Protein AF-A0A1H4PZZ1-F1 (afdb_monomer)

pLDDT: mean 77.93, std 18.29, range [41.59, 95.06]

Organism: NCBI:txid99653

Mean predicted aligned error: 11.21 Å

Radius of gyration: 17.51 Å; Cα contacts (8 Å, |Δi|>4): 51; chains: 1; bounding box: 46×48×32 Å

Foldseek 3Di:
DDDDDDPPPDDDDPPPPPDVPPALCVCQVVCCVVQVDHLVVLLVVLVPDPDDDLVVQLVCCCVVRVDDSSNSNSSSVVSNVVVVVD

Solvent-accessible surface area (backbone atoms only — not comparable to full-atom values): 5477 Å² total; per-residue (Å²): 138,82,87,82,86,79,82,85,79,80,72,92,75,83,82,79,75,82,64,86,53,87,55,61,67,58,50,45,70,58,47,28,70,73,71,74,47,58,67,68,60,55,41,50,53,52,70,73,40,93,58,82,49,65,68,57,46,32,50,46,36,32,69,79,69,64,40,52,72,69,59,23,46,31,52,46,55,48,44,54,52,55,59,76,72,108

Sequence (86 aa):
MLVGQDVSAGSASVSRMAEPVKGPASYFPSIEKKYGRPISEWQTLIRSSELTKHMELVSWLKSEHGLGHGHANALVAHTLKEDAAG

Structure (mmCIF, N/CA/C/O backbone):
data_AF-A0A1H4PZZ1-F1
#
_entry.id   AF-A0A1H4PZZ1-F1
#
loop_
_atom_site.group_PDB
_atom_site.id
_atom_site.type_symbol
_atom_site.label_atom_id
_atom_site.label_alt_id
_atom_site.label_comp_id
_atom_site.label_asym_id
_atom_site.label_entity_id
_atom_site.label_seq_id
_atom_site.pdbx_PDB_ins_code
_atom_site.Cartn_x
_atom_site.Cartn_y
_atom_site.Cartn_z
_atom_site.occupancy
_atom_site.B_iso_or_equiv
_atom_site.auth_seq_id
_atom_site.auth_comp_id
_atom_site.auth_asym_id
_atom_site.auth_atom_id
_atom_site.pdbx_PDB_model_num
ATOM 1 N N . MET A 1 1 ? -34.962 -37.806 -20.481 1.00 51.25 1 MET A N 1
ATOM 2 C CA . MET A 1 1 ? -34.240 -37.316 -19.289 1.00 51.25 1 MET A CA 1
ATOM 3 C C . MET A 1 1 ? -32.779 -37.179 -19.699 1.00 51.25 1 MET A C 1
ATOM 5 O O . MET A 1 1 ? -32.049 -38.157 -19.660 1.00 51.25 1 MET A O 1
ATOM 9 N N . LEU A 1 2 ? -32.416 -36.038 -20.294 1.00 53.53 2 LEU A N 1
ATOM 10 C CA . LEU A 1 2 ? -31.074 -35.804 -20.836 1.00 53.53 2 LEU A CA 1
ATOM 11 C C . LEU A 1 2 ? -30.164 -35.256 -19.734 1.00 53.53 2 LEU A C 1
ATOM 13 O O . LEU A 1 2 ? -30.544 -34.341 -19.007 1.00 53.53 2 LEU A O 1
ATOM 17 N N . VAL A 1 3 ? -28.988 -35.866 -19.627 1.00 52.59 3 VAL A N 1
ATOM 18 C CA . VAL A 1 3 ? -27.868 -35.490 -18.764 1.00 52.59 3 VAL A CA 1
ATOM 19 C C . VAL A 1 3 ? -27.357 -34.104 -19.163 1.00 52.59 3 VAL A C 1
ATOM 21 O O . VAL A 1 3 ? -27.070 -33.873 -20.334 1.00 52.59 3 VAL A O 1
ATOM 24 N N . GLY A 1 4 ? -27.220 -33.207 -18.187 1.00 53.06 4 GLY A N 1
ATOM 25 C CA . GLY A 1 4 ? -26.565 -31.907 -18.331 1.00 53.06 4 GLY A CA 1
ATOM 26 C C . GLY A 1 4 ? -25.519 -31.738 -17.238 1.00 53.06 4 GLY A C 1
ATOM 27 O O . GLY A 1 4 ? -25.768 -31.099 -16.222 1.00 53.06 4 GLY A O 1
ATOM 28 N N . GLN A 1 5 ? -24.377 -32.389 -17.429 1.00 55.06 5 GLN A N 1
ATOM 29 C CA . GLN A 1 5 ? -23.146 -32.145 -16.695 1.00 55.06 5 GLN A CA 1
ATOM 30 C C . GLN A 1 5 ? -22.414 -31.017 -17.423 1.00 55.06 5 GLN A C 1
ATOM 32 O O . GLN A 1 5 ? -22.069 -31.193 -18.585 1.00 55.06 5 GLN A O 1
ATOM 37 N N . ASP A 1 6 ? -22.181 -29.888 -16.761 1.00 48.88 6 ASP A N 1
ATOM 38 C CA . ASP A 1 6 ? -21.018 -29.053 -17.066 1.00 48.88 6 ASP A CA 1
ATOM 39 C C . ASP A 1 6 ? -20.598 -28.282 -15.814 1.00 48.88 6 ASP A C 1
ATOM 41 O O . ASP A 1 6 ? -21.230 -27.326 -15.366 1.00 48.88 6 ASP A O 1
ATOM 45 N N . VAL A 1 7 ? -19.530 -28.785 -15.209 1.00 58.34 7 VAL A N 1
ATOM 46 C CA . VAL A 1 7 ? -18.729 -28.084 -14.218 1.00 58.34 7 VAL A CA 1
ATOM 47 C C . VAL A 1 7 ? -17.779 -27.182 -14.993 1.00 58.34 7 VAL A C 1
ATOM 49 O O . VAL A 1 7 ? -16.708 -27.614 -15.411 1.00 58.34 7 VAL A O 1
ATOM 52 N N . SER A 1 8 ? -18.157 -25.922 -15.197 1.00 49.03 8 SER A N 1
ATOM 53 C CA . SER A 1 8 ? -17.251 -24.951 -15.809 1.00 49.03 8 SER A CA 1
ATOM 54 C C . SER A 1 8 ? -16.209 -24.488 -14.783 1.00 49.03 8 SER A C 1
ATOM 56 O O . SER A 1 8 ? -16.329 -23.454 -14.128 1.00 49.03 8 SER A O 1
ATOM 58 N N . ALA A 1 9 ? -15.180 -25.316 -14.612 1.00 53.28 9 ALA A N 1
ATOM 59 C CA . ALA A 1 9 ? -13.883 -24.916 -14.092 1.00 53.28 9 ALA A CA 1
ATOM 60 C C . ALA A 1 9 ? -13.101 -24.246 -15.235 1.00 53.28 9 ALA A C 1
ATOM 62 O O . ALA A 1 9 ? -12.442 -24.904 -16.038 1.00 53.28 9 ALA A O 1
ATOM 63 N N . GLY A 1 10 ? -13.199 -22.920 -15.321 1.00 45.22 10 GLY A N 1
ATOM 64 C CA . GLY A 1 10 ? -12.512 -22.093 -16.311 1.00 45.22 10 GLY A CA 1
ATOM 65 C C . GLY A 1 10 ? -11.161 -21.582 -15.815 1.00 45.22 10 GLY A C 1
ATOM 66 O O . GLY A 1 10 ? -11.053 -20.447 -15.375 1.00 45.22 10 GLY A O 1
ATOM 67 N N . SER A 1 11 ? -10.153 -22.448 -15.899 1.00 47.44 11 SER A N 1
ATOM 68 C CA . SER A 1 11 ? -8.759 -22.153 -16.257 1.00 47.44 11 SER A CA 1
ATOM 69 C C . SER A 1 11 ? -8.084 -20.895 -15.678 1.00 47.44 11 SER A C 1
ATOM 71 O O . SER A 1 11 ? -8.126 -19.802 -16.241 1.00 47.44 11 SER A O 1
ATOM 73 N N . ALA A 1 12 ? -7.267 -21.116 -14.646 1.00 53.12 12 ALA A N 1
ATOM 74 C CA . ALA A 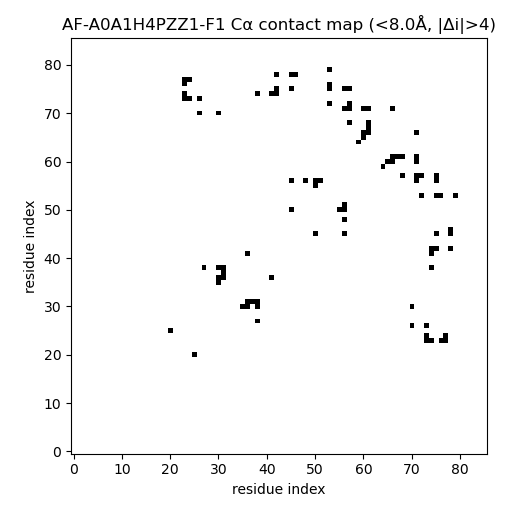1 12 ? -6.084 -20.303 -14.414 1.00 53.12 12 ALA A CA 1
ATOM 75 C C . ALA A 1 12 ? -5.158 -20.373 -15.642 1.00 53.12 12 ALA A C 1
ATOM 77 O O . ALA A 1 12 ? -4.725 -21.450 -16.044 1.00 53.12 12 ALA A O 1
ATOM 78 N N . SER A 1 13 ? -4.820 -19.220 -16.207 1.00 45.75 13 SER A N 1
ATOM 79 C CA . SER A 1 13 ? -3.523 -19.001 -16.844 1.00 45.75 13 SER A CA 1
ATOM 80 C C . SER A 1 13 ? -3.235 -17.507 -16.812 1.00 45.75 13 SER A C 1
ATOM 82 O O . SER A 1 13 ? -3.509 -16.774 -17.759 1.00 45.75 13 SER A O 1
ATOM 84 N N . VAL A 1 14 ? -2.727 -17.029 -15.671 1.00 49.31 14 VAL A N 1
ATOM 85 C CA . VAL A 1 14 ? -2.037 -15.740 -15.661 1.00 49.31 14 VAL A CA 1
ATOM 86 C C . VAL A 1 14 ? -0.632 -16.017 -16.187 1.00 49.31 14 VAL A C 1
ATOM 88 O O . VAL A 1 14 ? 0.223 -16.586 -15.506 1.00 49.31 14 VAL A O 1
ATOM 91 N N . SER A 1 15 ? -0.417 -15.675 -17.452 1.00 41.66 15 SER A N 1
ATOM 92 C CA . SER A 1 15 ? 0.905 -15.636 -18.061 1.00 41.66 15 SER A CA 1
ATOM 93 C C . SER A 1 15 ? 1.751 -14.600 -17.319 1.00 41.66 15 SER A C 1
ATOM 95 O O . SER A 1 15 ? 1.750 -13.425 -17.673 1.00 41.66 15 SER A O 1
ATOM 97 N N . ARG A 1 16 ? 2.481 -15.008 -16.272 1.00 52.19 16 ARG A N 1
ATOM 98 C CA . ARG A 1 16 ? 3.553 -14.182 -15.695 1.00 52.19 16 ARG A CA 1
ATOM 99 C C . ARG A 1 16 ? 4.749 -14.212 -16.641 1.00 52.19 16 ARG A C 1
ATOM 101 O O . ARG A 1 16 ? 5.728 -14.911 -16.392 1.00 52.19 16 ARG A O 1
ATOM 108 N N . MET A 1 17 ? 4.682 -13.444 -17.724 1.00 42.69 17 MET A N 1
ATOM 109 C CA . MET A 1 17 ? 5.910 -12.948 -18.332 1.00 42.69 17 MET A CA 1
ATOM 110 C C . MET A 1 17 ? 6.464 -11.901 -17.367 1.00 42.69 17 MET A C 1
ATOM 112 O O . MET A 1 17 ? 5.901 -10.823 -17.214 1.00 42.69 17 MET A O 1
ATOM 116 N N . ALA A 1 18 ? 7.514 -12.263 -16.630 1.00 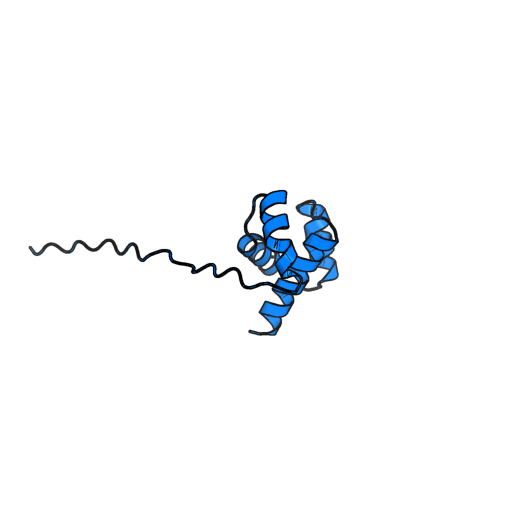48.09 18 ALA A N 1
ATOM 117 C CA . ALA A 1 18 ? 8.261 -11.331 -15.801 1.00 48.09 18 ALA A CA 1
ATOM 118 C C . ALA A 1 18 ? 9.043 -10.390 -16.726 1.00 48.09 18 ALA A C 1
ATOM 120 O O . ALA A 1 18 ? 10.215 -10.612 -17.028 1.00 48.09 18 ALA A O 1
ATOM 121 N N . GLU A 1 19 ? 8.360 -9.365 -17.225 1.00 45.59 19 GLU A N 1
ATOM 122 C CA . GLU A 1 19 ? 8.995 -8.226 -17.870 1.00 45.59 19 GLU A CA 1
ATOM 123 C C . GLU A 1 19 ? 9.999 -7.608 -16.881 1.00 45.59 19 GLU A C 1
ATOM 125 O O . GLU A 1 19 ? 9.751 -7.616 -15.668 1.00 45.59 19 GLU A O 1
ATOM 130 N N . PRO A 1 20 ? 11.147 -7.080 -17.341 1.00 41.59 20 PRO A N 1
ATOM 131 C CA . PRO A 1 20 ? 12.090 -6.402 -16.466 1.00 41.59 20 PRO A CA 1
ATOM 132 C C . PRO A 1 20 ? 11.441 -5.107 -15.967 1.00 41.59 20 PRO A C 1
ATOM 134 O O . PRO A 1 20 ? 11.587 -4.045 -16.572 1.00 41.59 20 PRO A O 1
ATOM 137 N N . VAL A 1 21 ? 10.694 -5.201 -14.867 1.00 48.22 21 VAL A N 1
ATOM 138 C CA . VAL A 1 21 ? 9.970 -4.095 -14.240 1.00 48.22 21 VAL A CA 1
ATOM 139 C C . VAL A 1 21 ? 10.958 -3.089 -13.658 1.00 48.22 21 VAL A C 1
ATOM 141 O O . VAL A 1 21 ? 11.222 -3.057 -12.460 1.00 48.22 21 VAL A O 1
ATOM 144 N N . LYS A 1 22 ? 11.527 -2.232 -14.507 1.00 50.91 22 LYS A N 1
ATOM 145 C CA . LYS A 1 22 ? 12.261 -1.043 -14.069 1.00 50.91 22 LYS A CA 1
ATOM 146 C C . LYS A 1 22 ? 11.252 -0.070 -13.454 1.00 50.91 22 LYS A C 1
ATOM 148 O O . LYS A 1 22 ? 10.548 0.638 -14.164 1.00 50.91 22 LYS A O 1
ATOM 153 N N . GLY A 1 23 ? 11.151 -0.077 -12.126 1.00 62.31 23 GLY A N 1
ATOM 154 C CA . GLY A 1 23 ? 10.214 0.753 -11.368 1.00 62.31 23 GLY A CA 1
ATOM 155 C C . GLY A 1 23 ? 9.909 0.183 -9.978 1.00 62.31 23 GLY A C 1
ATOM 156 O O . GLY A 1 23 ? 10.470 -0.848 -9.609 1.00 62.31 23 GLY A O 1
ATOM 157 N N . PRO A 1 24 ? 9.008 0.807 -9.195 1.00 62.19 24 PRO A N 1
ATOM 158 C CA . PRO A 1 24 ? 8.639 0.345 -7.850 1.00 62.19 24 PRO A CA 1
ATOM 159 C C . PRO A 1 24 ? 8.123 -1.107 -7.811 1.00 62.19 24 PRO A C 1
ATOM 161 O O . PRO A 1 24 ? 8.254 -1.772 -6.786 1.00 62.19 24 PRO A O 1
ATOM 164 N N . ALA A 1 25 ? 7.635 -1.635 -8.938 1.00 67.69 25 ALA A N 1
ATOM 165 C CA . ALA A 1 25 ? 7.262 -3.040 -9.091 1.00 67.69 25 ALA A CA 1
ATOM 166 C C . ALA A 1 25 ? 8.447 -4.026 -8.969 1.00 67.69 25 ALA A C 1
ATOM 168 O O . ALA A 1 25 ? 8.231 -5.194 -8.664 1.00 67.69 25 ALA A O 1
ATOM 169 N N . SER A 1 26 ? 9.706 -3.583 -9.094 1.00 75.12 26 SER A N 1
ATOM 170 C CA . SER A 1 26 ? 10.880 -4.421 -8.779 1.00 75.12 26 SER A CA 1
ATOM 171 C C . SER A 1 26 ? 10.915 -4.880 -7.316 1.00 75.12 26 SER A C 1
ATOM 173 O O . SER A 1 26 ? 11.515 -5.907 -7.005 1.00 75.12 26 SER A O 1
ATOM 175 N N . TYR A 1 27 ? 10.270 -4.149 -6.399 1.00 77.69 27 TYR A N 1
ATOM 176 C CA . TYR A 1 27 ? 10.233 -4.525 -4.983 1.00 77.69 27 TYR A CA 1
ATOM 177 C C . TYR A 1 27 ? 9.194 -5.608 -4.678 1.00 77.69 27 TYR A C 1
ATOM 179 O O . TYR A 1 27 ? 9.263 -6.237 -3.625 1.00 77.69 27 TYR A O 1
ATOM 187 N N . PHE A 1 28 ? 8.258 -5.863 -5.589 1.00 85.81 28 PHE A N 1
ATOM 188 C CA . PHE A 1 28 ? 7.131 -6.768 -5.386 1.00 85.81 28 PHE A CA 1
ATOM 189 C C . PHE A 1 28 ? 7.519 -8.204 -5.022 1.00 85.81 28 PHE A C 1
ATOM 191 O O . PHE A 1 28 ? 7.093 -8.649 -3.956 1.00 85.81 28 PHE A O 1
ATOM 198 N N . PRO A 1 29 ? 8.393 -8.901 -5.773 1.00 87.25 29 PRO A N 1
ATOM 199 C CA . PRO A 1 29 ? 8.799 -10.256 -5.397 1.00 87.25 29 PRO A CA 1
ATOM 200 C C . PRO A 1 29 ? 9.448 -10.314 -4.004 1.00 87.25 29 PRO A C 1
ATOM 202 O O . PRO A 1 29 ? 9.263 -11.278 -3.261 1.00 87.25 29 PRO A O 1
ATOM 205 N N . SER A 1 30 ? 10.173 -9.263 -3.607 1.00 86.38 30 SER A N 1
ATOM 206 C CA . SER A 1 30 ? 10.768 -9.161 -2.270 1.00 86.38 30 SER A CA 1
ATOM 207 C C . SER A 1 30 ? 9.722 -8.916 -1.182 1.00 86.38 30 SER A C 1
ATOM 209 O O . SER A 1 30 ? 9.837 -9.486 -0.100 1.00 86.38 30 SER A O 1
ATOM 211 N N . ILE A 1 31 ? 8.694 -8.108 -1.454 1.00 88.62 31 ILE A N 1
ATOM 212 C CA . ILE A 1 31 ? 7.573 -7.851 -0.538 1.00 88.62 31 ILE A CA 1
ATOM 213 C C . ILE A 1 31 ? 6.764 -9.135 -0.329 1.00 88.62 31 ILE A C 1
ATOM 215 O O . ILE A 1 31 ? 6.537 -9.525 0.814 1.00 88.62 31 ILE A O 1
ATOM 219 N N . GLU A 1 32 ? 6.408 -9.847 -1.399 1.00 90.81 32 GLU A N 1
ATOM 220 C CA . GLU A 1 32 ? 5.686 -11.123 -1.304 1.00 90.81 32 GLU A CA 1
ATOM 221 C C . GLU A 1 32 ? 6.481 -12.147 -0.486 1.00 90.81 32 GLU A C 1
ATOM 223 O O . GLU A 1 32 ? 5.941 -12.783 0.417 1.00 90.81 32 GLU A O 1
ATOM 228 N N . LYS A 1 33 ? 7.795 -12.243 -0.724 1.00 89.06 33 LYS A N 1
ATOM 229 C CA . LYS A 1 33 ? 8.684 -13.133 0.034 1.00 89.06 33 LYS A CA 1
ATOM 230 C C . LYS 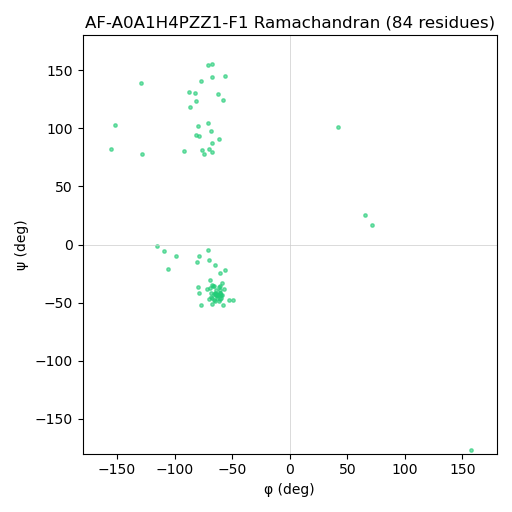A 1 33 ? 8.838 -12.725 1.504 1.00 89.06 33 LYS A C 1
ATOM 232 O O . LYS A 1 33 ? 8.994 -13.589 2.361 1.00 89.06 33 LYS A O 1
ATOM 237 N N . LYS A 1 34 ? 8.841 -11.422 1.803 1.00 89.50 34 LYS A N 1
ATOM 238 C CA . LYS A 1 34 ? 9.055 -10.871 3.153 1.00 89.50 34 LYS A CA 1
ATOM 239 C C . LYS A 1 34 ? 7.799 -10.958 4.020 1.00 89.50 34 LYS A C 1
ATOM 241 O O . LYS A 1 34 ? 7.917 -11.268 5.200 1.00 89.50 34 LYS A O 1
ATOM 246 N N . TYR A 1 35 ? 6.634 -10.660 3.448 1.00 89.69 35 TYR A N 1
ATOM 247 C CA . TYR A 1 35 ? 5.370 -10.536 4.181 1.00 89.69 35 TYR A CA 1
ATOM 248 C C . TYR A 1 35 ? 4.381 -11.678 3.900 1.00 89.69 35 TYR A C 1
ATOM 250 O O . TYR A 1 35 ? 3.331 -11.740 4.534 1.00 89.69 35 TYR A O 1
ATOM 258 N N . GLY A 1 36 ? 4.696 -12.583 2.968 1.00 89.69 36 GLY A N 1
ATOM 259 C CA . GLY A 1 36 ? 3.925 -13.803 2.709 1.00 89.69 36 GLY A CA 1
ATOM 260 C C . GLY A 1 36 ? 2.566 -13.575 2.046 1.00 89.69 36 GLY A C 1
ATOM 261 O O . GLY A 1 36 ? 1.715 -14.458 2.093 1.00 89.69 36 GLY A O 1
ATOM 262 N N . ARG A 1 37 ? 2.335 -12.396 1.460 1.00 89.25 37 ARG A N 1
ATOM 263 C CA . ARG A 1 37 ? 1.065 -12.017 0.823 1.00 89.25 37 ARG A CA 1
ATOM 264 C C . ARG A 1 37 ? 1.316 -11.474 -0.581 1.00 89.25 37 ARG A C 1
ATOM 266 O O . ARG A 1 37 ? 2.269 -10.703 -0.736 1.00 89.25 37 ARG A O 1
ATOM 273 N N . PRO A 1 38 ? 0.482 -11.834 -1.572 1.00 91.00 38 PRO A N 1
ATOM 274 C CA . PRO A 1 38 ? 0.640 -11.354 -2.936 1.00 91.00 38 PRO A CA 1
ATOM 275 C C . PRO A 1 38 ? 0.359 -9.852 -3.039 1.00 91.00 38 PRO A C 1
ATOM 277 O O . PRO A 1 38 ? -0.393 -9.290 -2.245 1.00 91.00 38 PRO A O 1
ATOM 280 N N . ILE A 1 39 ? 0.926 -9.187 -4.047 1.00 89.44 39 ILE A N 1
ATOM 281 C CA . ILE A 1 39 ? 0.756 -7.731 -4.222 1.00 89.44 39 ILE A CA 1
ATOM 282 C C . ILE A 1 39 ? -0.698 -7.330 -4.438 1.00 89.44 39 ILE A C 1
ATOM 284 O O . ILE A 1 39 ? -1.120 -6.314 -3.898 1.00 89.44 39 ILE A O 1
ATOM 288 N N . SER A 1 40 ? -1.477 -8.139 -5.159 1.00 89.81 40 SER A N 1
ATOM 289 C CA . SER A 1 40 ? -2.902 -7.864 -5.368 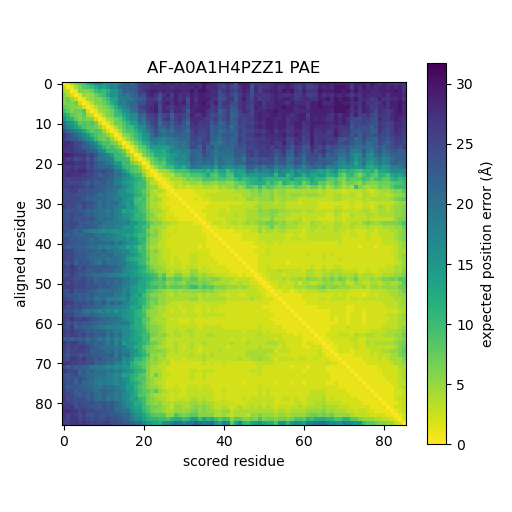1.00 89.81 40 SER A CA 1
ATOM 290 C C . SER A 1 40 ? -3.660 -7.726 -4.045 1.00 89.81 40 SER A C 1
ATOM 292 O O . SER A 1 40 ? -4.496 -6.842 -3.927 1.00 89.81 40 SER A O 1
ATOM 294 N N . GLU A 1 41 ? -3.334 -8.542 -3.037 1.00 92.88 41 GLU A N 1
ATOM 295 C CA . GLU A 1 41 ? -3.954 -8.445 -1.708 1.00 92.88 41 GLU A CA 1
ATOM 296 C C . GLU A 1 41 ? -3.597 -7.120 -1.030 1.00 92.88 41 GLU A C 1
ATOM 298 O O . GLU A 1 41 ? -4.460 -6.462 -0.458 1.00 92.88 41 GLU A O 1
ATOM 303 N N . TRP A 1 42 ? -2.341 -6.678 -1.142 1.00 92.94 42 TRP A N 1
ATOM 304 C CA . TRP A 1 42 ? -1.919 -5.376 -0.623 1.00 92.94 42 TRP A CA 1
ATOM 305 C C . TRP A 1 42 ? -2.629 -4.213 -1.310 1.00 92.94 42 TRP A C 1
ATOM 307 O O . TRP A 1 42 ? -3.059 -3.281 -0.637 1.00 92.94 42 TRP A O 1
ATOM 317 N N . GLN A 1 43 ? -2.775 -4.265 -2.633 1.00 91.12 43 GLN A N 1
ATOM 318 C CA . GLN A 1 43 ? -3.512 -3.241 -3.368 1.00 91.12 43 GLN A CA 1
ATOM 319 C C . GLN A 1 43 ? -4.989 -3.218 -2.961 1.00 91.12 43 GLN A C 1
ATOM 321 O O . GLN A 1 43 ? -5.539 -2.145 -2.740 1.00 91.12 43 GLN A O 1
ATOM 326 N N . THR A 1 44 ? -5.627 -4.384 -2.816 1.00 91.06 44 THR A N 1
ATOM 327 C CA . THR A 1 44 ? -7.013 -4.486 -2.335 1.00 91.06 44 THR A CA 1
ATOM 328 C C . THR A 1 44 ? -7.154 -3.917 -0.928 1.00 91.06 44 THR A C 1
ATOM 330 O O . THR A 1 44 ? -8.091 -3.170 -0.678 1.00 91.06 44 THR A O 1
ATOM 333 N N . LEU A 1 45 ? -6.210 -4.192 -0.023 1.00 91.94 45 LEU A N 1
ATOM 334 C CA . LEU A 1 45 ? -6.187 -3.609 1.322 1.00 91.94 45 LEU A CA 1
ATOM 335 C C . LEU A 1 45 ? -6.083 -2.080 1.286 1.00 91.94 45 LEU A C 1
ATOM 337 O O . LEU A 1 45 ? -6.802 -1.399 2.010 1.00 91.94 45 LEU A O 1
ATOM 341 N N . ILE A 1 46 ? -5.220 -1.545 0.421 1.00 91.50 46 ILE A N 1
ATOM 342 C CA . ILE A 1 46 ? -5.062 -0.101 0.218 1.00 91.50 46 ILE A CA 1
ATOM 343 C C . ILE A 1 46 ? -6.355 0.515 -0.333 1.00 91.50 46 ILE A C 1
ATOM 345 O O . ILE A 1 46 ? -6.803 1.525 0.192 1.00 91.50 46 ILE A O 1
ATOM 349 N N . ARG A 1 47 ? -6.982 -0.106 -1.341 1.00 89.69 47 ARG A N 1
ATOM 350 C CA . ARG A 1 47 ? -8.253 0.355 -1.937 1.00 89.69 47 ARG A CA 1
ATOM 351 C C . ARG A 1 47 ? -9.449 0.205 -0.996 1.00 89.69 47 ARG A C 1
ATOM 353 O O . ARG A 1 47 ? -10.395 0.974 -1.078 1.00 89.69 47 ARG A O 1
ATOM 360 N N . SER A 1 48 ? -9.415 -0.793 -0.118 1.00 89.50 48 SER A N 1
ATOM 361 C CA . SER A 1 48 ? -10.428 -1.004 0.918 1.00 89.50 48 SER A CA 1
ATOM 362 C C . SER A 1 48 ? -10.236 -0.073 2.115 1.00 89.50 48 SER A C 1
ATOM 364 O O . SER A 1 48 ? -11.095 -0.042 2.996 1.00 89.50 48 SER A O 1
ATOM 366 N N . SER A 1 49 ? -9.114 0.646 2.183 1.00 87.69 49 SER A N 1
ATOM 367 C CA . SER A 1 49 ? -8.883 1.658 3.201 1.00 87.69 49 SER A CA 1
ATOM 368 C C . SER A 1 49 ? -9.666 2.923 2.858 1.00 87.69 49 SER A C 1
ATOM 370 O O . SER A 1 49 ? -9.695 3.356 1.711 1.00 87.69 49 SER A O 1
ATOM 372 N N . GLU A 1 50 ? -10.238 3.575 3.868 1.00 86.81 50 GLU A N 1
ATOM 373 C CA . GLU A 1 50 ? -10.859 4.900 3.715 1.00 86.81 50 GLU A CA 1
ATOM 374 C C . GLU A 1 50 ? -9.812 6.013 3.487 1.00 86.81 50 GLU A C 1
ATOM 376 O O . GLU A 1 50 ? -10.145 7.179 3.263 1.00 86.81 50 GLU A O 1
ATOM 381 N N . LEU A 1 51 ? -8.523 5.665 3.560 1.00 89.06 51 LEU A N 1
ATOM 382 C CA . LEU A 1 51 ? -7.403 6.576 3.386 1.00 89.06 51 LEU A CA 1
ATOM 383 C C . LEU A 1 51 ? -7.115 6.814 1.901 1.00 89.06 51 LEU A C 1
ATOM 385 O O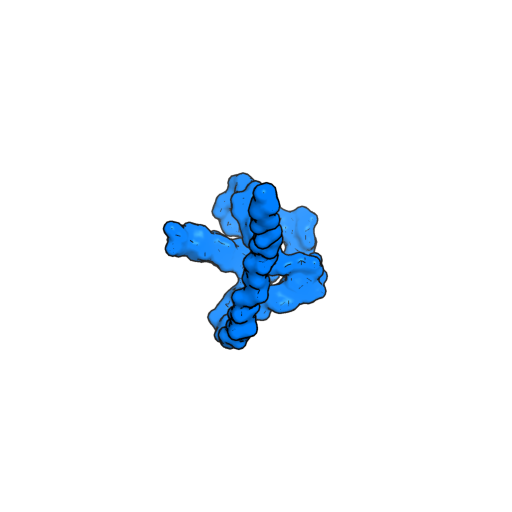 . LEU A 1 51 ? -6.784 5.898 1.157 1.00 89.06 51 LEU A O 1
ATOM 389 N N . THR A 1 52 ? -7.133 8.079 1.492 1.00 82.25 52 THR A N 1
ATOM 390 C CA . THR A 1 52 ? -6.844 8.489 0.105 1.00 82.25 52 THR A CA 1
ATOM 391 C C . THR A 1 52 ? -5.470 9.130 -0.053 1.00 82.25 52 THR A C 1
ATOM 393 O O . THR A 1 52 ? -4.909 9.177 -1.149 1.00 82.25 52 THR A O 1
ATOM 396 N N . LYS A 1 53 ? -4.883 9.634 1.040 1.00 89.56 53 LYS A N 1
ATOM 397 C CA . LYS A 1 53 ? -3.576 10.288 0.983 1.00 89.56 53 LYS A CA 1
ATOM 398 C C . LYS A 1 53 ? -2.461 9.256 0.997 1.00 89.56 53 LYS A C 1
ATOM 400 O O . LYS A 1 53 ? -2.358 8.439 1.912 1.00 89.56 53 LYS A O 1
ATOM 405 N N . HIS A 1 54 ? -1.535 9.405 0.053 1.00 90.81 54 HIS A N 1
ATOM 406 C CA . HIS A 1 54 ? -0.342 8.565 -0.064 1.00 90.81 54 HIS A CA 1
ATOM 407 C C . HIS A 1 54 ? 0.419 8.416 1.264 1.00 90.81 54 HIS A C 1
ATOM 409 O O . HIS A 1 54 ? 0.740 7.310 1.686 1.00 90.81 54 HIS A O 1
ATOM 415 N N . MET A 1 55 ? 0.672 9.526 1.963 1.00 92.38 55 MET A N 1
ATOM 416 C CA . MET A 1 55 ? 1.389 9.514 3.246 1.00 92.38 55 MET A CA 1
ATOM 417 C C . MET A 1 55 ? 0.618 8.799 4.366 1.00 92.38 55 MET A C 1
ATOM 419 O O . MET A 1 55 ? 1.238 8.119 5.184 1.00 92.38 55 MET A O 1
ATOM 423 N N . GLU A 1 56 ? -0.713 8.918 4.397 1.00 94.06 56 GLU A N 1
ATOM 424 C CA . GLU A 1 56 ? -1.551 8.247 5.399 1.00 94.06 56 GLU A CA 1
ATOM 425 C C . GLU A 1 56 ? -1.542 6.735 5.174 1.00 94.06 56 GLU A C 1
ATOM 427 O O . GLU A 1 56 ? -1.271 5.981 6.106 1.00 94.06 56 GLU A O 1
ATOM 432 N N . LEU A 1 57 ? -1.699 6.298 3.922 1.00 93.75 57 LEU A N 1
ATOM 433 C CA . LEU A 1 57 ? -1.600 4.891 3.531 1.00 93.75 57 LEU A CA 1
ATOM 434 C C . LEU A 1 57 ? -0.225 4.291 3.848 1.00 93.75 57 LEU A C 1
ATOM 436 O O . LEU A 1 57 ? -0.132 3.188 4.384 1.00 93.75 57 LEU A O 1
ATOM 440 N N . VAL A 1 58 ? 0.862 5.023 3.574 1.00 93.69 58 VAL A N 1
ATOM 441 C CA . VAL A 1 58 ? 2.220 4.576 3.923 1.00 93.69 58 VAL A CA 1
ATOM 442 C C . VAL A 1 58 ? 2.370 4.419 5.436 1.00 93.69 58 VAL A C 1
ATOM 444 O O . VAL A 1 58 ? 2.948 3.434 5.893 1.00 93.69 58 VAL A O 1
ATOM 447 N N . SER A 1 59 ? 1.860 5.368 6.226 1.00 95.06 59 SER A N 1
ATOM 448 C CA . SER A 1 59 ? 1.907 5.283 7.688 1.00 95.06 59 SER A CA 1
ATOM 449 C C . SER A 1 59 ? 1.071 4.118 8.221 1.00 95.06 59 SER A C 1
ATOM 451 O O . SER A 1 59 ? 1.541 3.376 9.080 1.00 95.06 59 SER A O 1
ATOM 453 N N . TRP A 1 60 ? -0.121 3.911 7.665 1.00 95.06 60 TRP A N 1
ATOM 454 C CA . TRP A 1 60 ? -1.015 2.810 8.006 1.00 95.06 60 TRP A CA 1
ATOM 455 C C . TRP A 1 60 ? -0.377 1.445 7.723 1.00 95.06 60 TRP A C 1
ATOM 457 O O . TRP A 1 60 ? -0.291 0.619 8.624 1.00 95.06 60 TRP A O 1
ATOM 467 N N . LEU A 1 61 ? 0.208 1.237 6.537 1.00 94.12 61 LEU A N 1
ATOM 468 C CA . LEU A 1 61 ? 0.929 -0.002 6.208 1.00 94.12 61 LEU A CA 1
ATOM 469 C C . LEU A 1 61 ? 2.123 -0.259 7.138 1.00 94.12 61 LEU A C 1
ATOM 471 O O . LEU A 1 61 ? 2.431 -1.404 7.474 1.00 94.12 61 LEU A O 1
ATOM 475 N N . LYS A 1 62 ? 2.819 0.800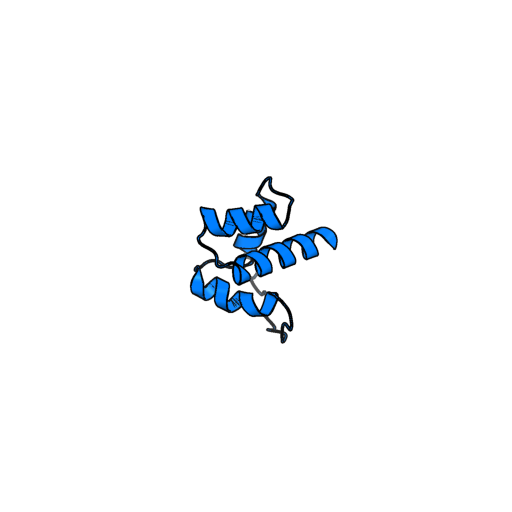 7.558 1.00 94.25 62 LYS A N 1
ATOM 476 C CA . LYS A 1 62 ? 3.914 0.684 8.529 1.00 94.25 62 LYS A CA 1
ATOM 477 C C . LYS A 1 62 ? 3.401 0.299 9.917 1.00 94.25 62 LYS A C 1
ATOM 479 O O . LYS A 1 62 ? 4.041 -0.514 10.573 1.00 94.25 62 LYS A O 1
ATOM 484 N N . SER A 1 63 ? 2.290 0.890 10.356 1.00 93.62 63 SER A N 1
ATOM 485 C CA . SER A 1 63 ? 1.729 0.696 11.697 1.00 93.62 63 SER A CA 1
ATOM 486 C C . SER A 1 63 ? 1.004 -0.643 11.835 1.00 93.62 63 SER A C 1
ATOM 488 O O . SER A 1 63 ? 1.334 -1.421 12.723 1.00 93.62 63 SER A O 1
ATOM 490 N N . GLU A 1 64 ? 0.076 -0.944 10.927 1.00 92.69 64 GLU A N 1
ATOM 491 C CA . GLU A 1 64 ? -0.779 -2.136 11.007 1.00 92.69 64 GLU A CA 1
ATOM 492 C C . GLU A 1 64 ? -0.073 -3.404 10.535 1.00 92.69 64 GLU A C 1
ATOM 494 O O . GLU A 1 64 ? -0.274 -4.489 11.074 1.00 92.69 64 GLU A O 1
ATOM 499 N N . HIS A 1 65 ? 0.765 -3.281 9.506 1.00 90.75 65 HIS A N 1
ATOM 500 C CA . HIS A 1 65 ? 1.355 -4.434 8.828 1.00 90.75 65 HIS A CA 1
ATOM 501 C C . HIS A 1 65 ? 2.879 -4.518 8.980 1.00 90.75 65 HIS A C 1
ATOM 503 O O . HIS A 1 65 ? 3.498 -5.458 8.475 1.00 90.75 65 HIS A O 1
ATOM 509 N N . GLY A 1 66 ? 3.508 -3.556 9.664 1.00 91.62 66 GLY A N 1
ATOM 510 C CA . GLY A 1 66 ? 4.954 -3.556 9.891 1.00 91.62 66 GLY A CA 1
ATOM 511 C C . GLY A 1 66 ? 5.774 -3.401 8.607 1.00 91.62 66 GLY A C 1
ATOM 512 O O . GLY A 1 66 ? 6.912 -3.880 8.530 1.00 91.62 66 GLY A O 1
ATOM 513 N N . LEU A 1 67 ? 5.213 -2.784 7.559 1.00 91.81 67 LEU A N 1
ATOM 514 C CA . LEU A 1 67 ? 5.954 -2.587 6.317 1.00 91.81 67 LEU A CA 1
ATOM 515 C C . LEU A 1 67 ? 7.111 -1.600 6.509 1.00 91.81 67 LEU A C 1
ATOM 517 O O . LEU A 1 67 ? 7.006 -0.604 7.219 1.00 91.81 67 LEU A O 1
ATOM 521 N N . GLY A 1 68 ? 8.230 -1.849 5.825 1.00 91.75 68 GLY A N 1
ATOM 522 C CA . GLY A 1 68 ? 9.321 -0.878 5.737 1.00 91.75 68 GLY A CA 1
ATOM 523 C C . GLY A 1 68 ? 8.932 0.313 4.856 1.00 91.75 68 GLY A C 1
ATOM 524 O O . GLY A 1 68 ? 8.121 0.166 3.943 1.00 91.75 68 GLY A O 1
ATOM 525 N N . HIS A 1 69 ? 9.548 1.482 5.076 1.00 90.75 69 HIS A N 1
ATOM 526 C CA . HIS A 1 69 ? 9.213 2.718 4.349 1.00 90.75 69 HIS A CA 1
ATOM 527 C C . HIS A 1 69 ? 9.247 2.541 2.820 1.00 90.75 69 HIS A C 1
ATOM 529 O O . HIS A 1 69 ? 8.296 2.910 2.138 1.00 90.75 69 HIS A O 1
ATOM 535 N N . GLY A 1 70 ? 10.308 1.929 2.280 1.00 90.00 70 GLY A N 1
ATOM 536 C CA . GLY A 1 70 ? 10.434 1.695 0.836 1.00 90.00 70 GLY A CA 1
ATOM 537 C C . GLY A 1 70 ? 9.367 0.748 0.275 1.00 90.00 70 GLY A C 1
ATOM 538 O O . GLY A 1 70 ? 8.830 1.004 -0.799 1.00 90.00 70 GLY A O 1
ATOM 539 N N . HIS A 1 71 ? 9.009 -0.303 1.021 1.00 91.88 71 HIS A N 1
ATOM 540 C CA . HIS A 1 71 ? 7.984 -1.269 0.614 1.00 91.88 71 HIS A CA 1
ATOM 541 C C . HIS A 1 71 ? 6.582 -0.656 0.634 1.00 91.88 71 HIS A C 1
ATOM 543 O O . HIS A 1 71 ? 5.843 -0.787 -0.338 1.00 91.88 71 HIS A O 1
ATOM 549 N N . ALA A 1 72 ? 6.243 0.056 1.712 1.00 93.19 72 ALA A N 1
ATOM 550 C CA . ALA A 1 72 ? 4.972 0.759 1.829 1.00 93.19 72 ALA A CA 1
ATOM 551 C C . ALA A 1 72 ? 4.832 1.819 0.727 1.00 93.19 72 ALA A C 1
ATOM 553 O O . ALA A 1 72 ? 3.824 1.854 0.029 1.00 93.19 72 ALA A O 1
ATOM 554 N N . ASN A 1 73 ? 5.872 2.628 0.499 1.00 92.25 73 ASN A N 1
ATOM 555 C CA . ASN A 1 73 ? 5.858 3.643 -0.551 1.00 92.25 73 ASN A CA 1
ATOM 556 C C . ASN A 1 73 ? 5.659 3.037 -1.949 1.00 92.25 73 ASN A C 1
ATOM 558 O O . ASN A 1 73 ? 4.886 3.577 -2.735 1.00 92.25 73 ASN A O 1
ATOM 562 N N . ALA A 1 74 ? 6.323 1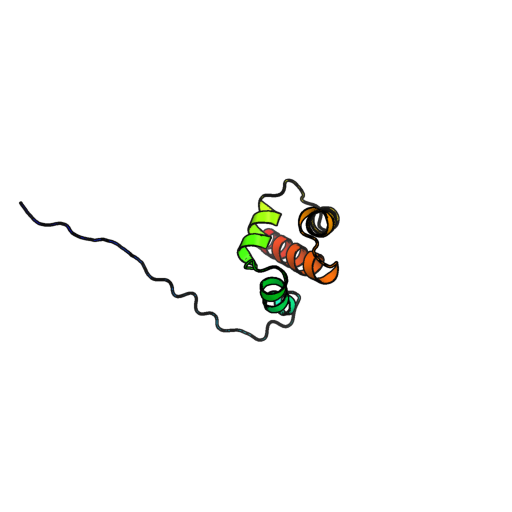.916 -2.252 1.00 91.44 74 ALA A N 1
ATOM 563 C CA . ALA A 1 74 ? 6.188 1.240 -3.541 1.00 91.44 74 ALA A CA 1
ATOM 564 C C . ALA A 1 74 ? 4.760 0.726 -3.789 1.00 91.44 74 ALA A C 1
ATOM 566 O O . ALA A 1 74 ? 4.232 0.923 -4.882 1.00 91.44 74 ALA A O 1
ATOM 567 N N . LEU A 1 75 ? 4.131 0.110 -2.782 1.00 90.75 75 LEU A N 1
ATOM 568 C CA . LEU A 1 75 ? 2.759 -0.398 -2.883 1.00 90.75 75 LEU A CA 1
ATOM 569 C C . LEU A 1 75 ? 1.745 0.727 -3.083 1.00 90.75 75 LEU A C 1
ATOM 571 O O . LEU A 1 75 ? 0.922 0.657 -3.993 1.00 90.75 75 LEU A O 1
ATOM 575 N N . VAL A 1 76 ? 1.827 1.776 -2.264 1.00 92.44 76 VAL A N 1
ATOM 576 C CA . VAL A 1 76 ? 0.879 2.894 -2.324 1.00 92.44 76 VAL A CA 1
ATOM 577 C C . VAL A 1 76 ? 1.045 3.675 -3.625 1.00 92.44 76 VAL A C 1
ATOM 579 O O . VAL A 1 76 ? 0.058 3.911 -4.314 1.00 92.44 76 VAL A O 1
ATOM 582 N N . ALA A 1 77 ? 2.283 3.995 -4.023 1.00 91.00 77 ALA A N 1
ATOM 583 C CA . ALA A 1 77 ? 2.540 4.716 -5.270 1.00 91.00 77 ALA A CA 1
ATOM 584 C C . ALA A 1 77 ? 2.036 3.942 -6.493 1.00 91.00 77 ALA A C 1
ATOM 586 O O . ALA A 1 77 ? 1.514 4.545 -7.425 1.00 91.00 77 ALA A O 1
ATOM 587 N N . HIS A 1 78 ? 2.203 2.615 -6.502 1.00 89.00 78 HIS A N 1
ATOM 588 C CA . HIS A 1 78 ? 1.700 1.785 -7.589 1.00 89.00 78 HIS A CA 1
ATOM 589 C C . HIS A 1 78 ? 0.170 1.756 -7.605 1.00 89.00 78 HIS A C 1
ATOM 591 O O . HIS A 1 78 ? -0.416 2.096 -8.623 1.00 89.00 78 HIS A O 1
ATOM 597 N N . THR A 1 79 ? -0.459 1.465 -6.462 1.00 89.88 79 THR A N 1
ATOM 598 C CA . THR A 1 79 ? -1.923 1.355 -6.349 1.00 89.88 79 THR A CA 1
ATOM 599 C C . THR A 1 79 ? -2.624 2.657 -6.740 1.00 89.88 79 THR A C 1
ATOM 601 O O . THR A 1 79 ? -3.566 2.626 -7.524 1.00 89.88 79 THR A O 1
ATOM 604 N N . LEU A 1 80 ? -2.141 3.804 -6.244 1.00 89.06 80 LEU A N 1
ATOM 605 C CA . LEU A 1 80 ? -2.710 5.1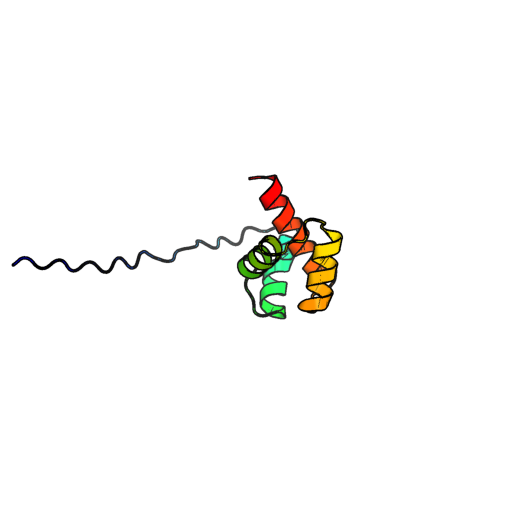17 -6.570 1.00 89.06 80 LEU A CA 1
ATOM 606 C C . LEU A 1 80 ? -2.483 5.504 -8.034 1.00 89.06 80 LEU A C 1
ATOM 608 O O . LEU A 1 80 ? -3.330 6.148 -8.640 1.00 89.06 80 LEU A O 1
ATOM 612 N N . LYS A 1 81 ? -1.338 5.127 -8.616 1.00 87.69 81 LYS A N 1
ATOM 613 C CA . LYS A 1 81 ? -1.070 5.380 -10.034 1.00 87.69 81 LYS A CA 1
ATOM 614 C C . LYS A 1 81 ? -1.966 4.534 -10.941 1.00 87.69 81 LYS A C 1
ATOM 616 O O . LYS A 1 81 ? -2.358 5.022 -11.993 1.00 87.69 81 LYS A O 1
ATOM 621 N N . GLU A 1 82 ? -2.253 3.291 -10.560 1.00 84.56 82 GLU A N 1
ATOM 622 C CA . GLU A 1 82 ? -3.211 2.435 -11.269 1.00 84.56 82 GLU A CA 1
ATOM 623 C C . GLU A 1 82 ? -4.638 2.987 -11.171 1.00 84.56 82 GLU A C 1
ATOM 625 O O . GLU A 1 82 ? -5.327 3.033 -12.182 1.00 84.56 82 GLU A O 1
ATOM 630 N N . ASP A 1 83 ? -5.051 3.459 -9.990 1.00 82.75 83 ASP A N 1
ATOM 631 C CA . ASP A 1 83 ? -6.369 4.072 -9.767 1.00 82.75 83 ASP A CA 1
ATOM 632 C C . ASP A 1 83 ? -6.553 5.372 -10.565 1.00 82.75 83 ASP A C 1
ATOM 634 O O . ASP A 1 83 ? -7.560 5.555 -11.231 1.00 82.75 83 ASP A O 1
ATOM 638 N N . ALA A 1 84 ? -5.532 6.234 -10.599 1.00 79.75 84 ALA A N 1
ATOM 639 C CA . ALA A 1 84 ? -5.565 7.475 -11.376 1.00 79.75 84 ALA A CA 1
ATOM 640 C 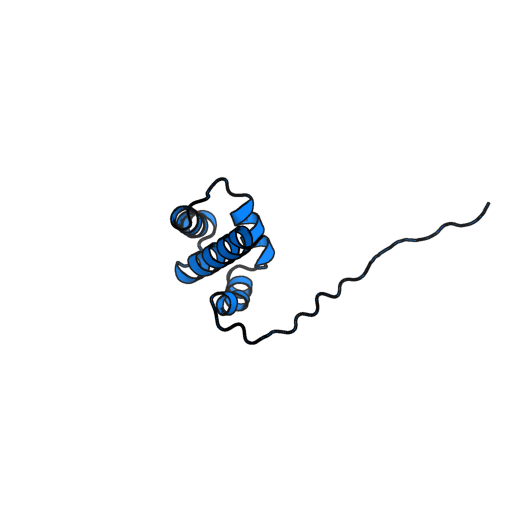C . ALA A 1 84 ? -5.506 7.270 -12.905 1.00 79.75 84 ALA A C 1
ATOM 642 O O . ALA A 1 84 ? -5.686 8.232 -13.652 1.00 79.75 84 ALA A O 1
ATOM 643 N N . ALA A 1 85 ? -5.168 6.064 -13.373 1.00 73.56 85 ALA A N 1
ATOM 644 C CA . ALA A 1 85 ? -5.089 5.729 -14.794 1.00 73.56 85 ALA A CA 1
ATOM 645 C C . ALA A 1 85 ? -6.341 5.000 -15.321 1.00 73.56 85 ALA A C 1
ATOM 647 O O . ALA A 1 85 ? -6.434 4.805 -16.536 1.00 73.56 85 ALA A O 1
ATOM 648 N N . GLY A 1 86 ? -7.250 4.581 -14.433 1.00 52.81 86 GLY A N 1
ATOM 649 C CA . GLY A 1 86 ? -8.553 3.988 -14.760 1.00 52.81 86 GLY A CA 1
ATOM 650 C C . GLY A 1 86 ? -9.668 5.023 -14.773 1.00 52.81 86 GLY A C 1
ATOM 651 O O . GLY A 1 86 ? -10.616 4.817 -15.562 1.00 52.81 86 GLY A O 1
#

InterPro domains:
  IPR025629 Protein of unknown function DUF4287 [PF14117] (23-79)

Secondary structure (DSSP, 8-state):
----------------------SGGGGHHHHHHHHSS-HHHHHHHHHTSS--SHHHHHHHHHHHH---HHHHHHHHHHHHHHHTT-